Protein AF-A0A9P6EW72-F1 (afdb_monomer_lite)

pLDDT: mean 75.73, std 14.9, range [50.69, 93.5]

Organism: NCBI:txid979708

Structure (mmCIF, N/CA/C/O backbone):
data_AF-A0A9P6EW72-F1
#
_entry.id   AF-A0A9P6EW72-F1
#
loop_
_atom_site.group_PDB
_atom_site.id
_atom_site.type_symbol
_atom_site.label_atom_id
_atom_site.label_alt_id
_atom_site.label_comp_id
_atom_site.label_asym_id
_atom_site.label_entity_id
_atom_site.label_seq_id
_atom_site.pdbx_PDB_ins_code
_atom_site.Cartn_x
_atom_site.Cartn_y
_atom_site.Cartn_z
_atom_site.occupancy
_atom_site.B_iso_or_equiv
_atom_site.auth_seq_id
_atom_site.auth_comp_id
_atom_site.auth_asym_id
_atom_site.auth_atom_id
_atom_site.pdbx_PDB_model_num
ATOM 1 N N . TYR A 1 1 ? -5.020 -11.374 -0.344 1.00 57.22 1 TYR A N 1
ATOM 2 C CA . TYR A 1 1 ? -5.590 -10.734 -1.549 1.00 57.22 1 TYR A CA 1
ATOM 3 C C . TYR A 1 1 ? -4.955 -9.368 -1.834 1.00 57.22 1 TYR A C 1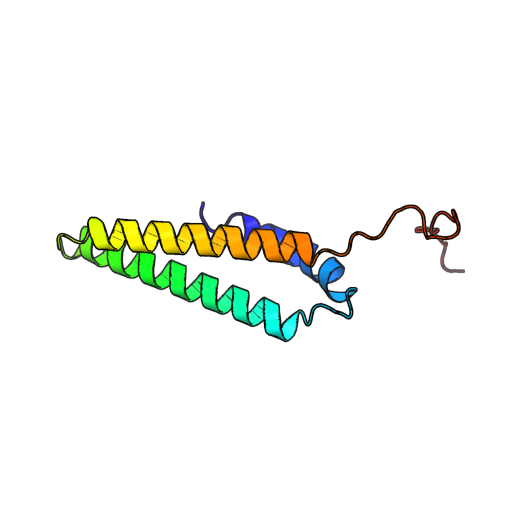
ATOM 5 O O . TYR A 1 1 ? -4.395 -9.200 -2.904 1.00 57.22 1 TYR A O 1
ATOM 13 N N . PHE A 1 2 ? -4.910 -8.429 -0.876 1.00 59.22 2 PHE A N 1
ATOM 14 C CA . PHE A 1 2 ? -4.334 -7.074 -1.055 1.00 59.22 2 PHE A CA 1
ATOM 15 C C . PHE A 1 2 ? -2.813 -6.981 -1.328 1.00 59.22 2 PHE A C 1
ATOM 17 O O . PHE A 1 2 ? -2.299 -5.896 -1.558 1.00 59.22 2 PHE A O 1
ATOM 24 N N . MET A 1 3 ? -2.085 -8.099 -1.298 1.00 66.12 3 MET A N 1
ATOM 25 C CA . MET A 1 3 ? -0.628 -8.177 -1.509 1.00 66.12 3 MET A CA 1
ATOM 26 C C . MET A 1 3 ? -0.248 -8.806 -2.858 1.00 66.12 3 MET A C 1
ATOM 28 O O . MET A 1 3 ? 0.899 -9.195 -3.065 1.00 66.12 3 MET A O 1
ATOM 32 N N . TRP A 1 4 ? -1.211 -8.951 -3.772 1.00 69.50 4 TRP A N 1
ATOM 33 C CA . TRP A 1 4 ? -1.062 -9.771 -4.977 1.00 69.50 4 TRP A CA 1
ATOM 34 C C . TRP A 1 4 ? 0.099 -9.343 -5.890 1.00 69.50 4 TRP A C 1
ATOM 36 O O . TRP A 1 4 ? 0.660 -10.185 -6.582 1.00 69.50 4 TRP A O 1
ATOM 46 N N . TYR A 1 5 ? 0.510 -8.072 -5.857 1.00 68.88 5 TYR A N 1
ATOM 47 C CA . TYR A 1 5 ? 1.590 -7.563 -6.706 1.00 68.88 5 TYR A CA 1
ATOM 48 C C . TYR A 1 5 ? 2.995 -7.627 -6.089 1.00 68.88 5 TYR A C 1
ATOM 50 O O . TYR A 1 5 ? 3.971 -7.409 -6.804 1.00 68.88 5 TYR A O 1
ATOM 58 N N . ILE A 1 6 ? 3.143 -7.983 -4.804 1.00 72.19 6 ILE A N 1
ATOM 59 C CA . ILE A 1 6 ? 4.470 -8.147 -4.169 1.00 72.19 6 ILE A CA 1
ATOM 60 C C . ILE A 1 6 ? 5.271 -9.257 -4.864 1.00 72.19 6 ILE A C 1
ATOM 62 O O . ILE A 1 6 ? 6.491 -9.175 -4.984 1.00 72.19 6 ILE A O 1
ATOM 66 N N . VAL A 1 7 ? 4.581 -10.262 -5.397 1.00 73.38 7 VAL A N 1
ATOM 67 C CA . VAL A 1 7 ? 5.198 -11.373 -6.130 1.00 73.38 7 VAL A CA 1
ATOM 68 C C . VAL A 1 7 ? 5.843 -10.911 -7.447 1.00 73.38 7 VAL A C 1
ATOM 70 O O . VAL A 1 7 ? 6.821 -11.502 -7.891 1.00 73.38 7 VAL A O 1
ATOM 73 N N . PHE A 1 8 ? 5.349 -9.820 -8.047 1.00 67.31 8 PHE A N 1
ATOM 74 C CA . PHE A 1 8 ? 5.907 -9.230 -9.273 1.00 67.31 8 PHE A CA 1
ATOM 75 C C . PHE A 1 8 ? 7.041 -8.236 -9.004 1.00 67.31 8 PHE A C 1
ATOM 77 O O . PHE A 1 8 ? 7.786 -7.875 -9.911 1.00 67.31 8 PHE A O 1
ATOM 84 N N . LEU A 1 9 ? 7.212 -7.811 -7.755 1.00 70.50 9 LEU A N 1
ATOM 85 C CA . LEU A 1 9 ? 8.229 -6.853 -7.338 1.00 70.50 9 LEU A CA 1
ATOM 86 C C . LEU A 1 9 ? 9.669 -7.298 -7.688 1.00 70.50 9 LEU A C 1
ATOM 88 O O . LEU A 1 9 ? 10.374 -6.506 -8.314 1.00 70.50 9 LEU A O 1
ATOM 92 N N . PRO A 1 10 ? 10.114 -8.548 -7.418 1.00 66.69 10 PRO A N 1
ATOM 93 C CA . PRO A 1 10 ? 11.443 -9.012 -7.840 1.00 66.69 10 PRO A CA 1
ATOM 94 C C . PRO A 1 10 ? 11.639 -9.038 -9.364 1.00 66.69 10 PRO A C 1
ATOM 96 O O . PRO A 1 10 ? 12.763 -8.879 -9.832 1.00 66.69 10 PRO A O 1
ATOM 99 N N . LEU A 1 11 ? 10.562 -9.192 -10.140 1.00 64.88 11 LEU A N 1
ATOM 100 C CA . LEU A 1 11 ? 10.602 -9.171 -11.605 1.00 64.88 11 LEU A CA 1
ATOM 101 C C . LEU A 1 11 ? 10.669 -7.738 -12.166 1.00 64.88 11 LEU A C 1
ATOM 103 O O . LEU A 1 11 ? 11.284 -7.492 -13.204 1.00 64.88 11 LEU A O 1
ATOM 107 N N . LEU A 1 12 ? 10.053 -6.779 -11.474 1.00 65.50 12 LEU A N 1
ATOM 108 C CA . LEU A 1 12 ? 9.988 -5.377 -11.888 1.00 65.50 12 LEU A CA 1
ATOM 109 C C . LEU A 1 12 ? 11.254 -4.590 -11.515 1.00 65.50 12 LEU A C 1
ATOM 111 O O . LEU A 1 12 ? 11.679 -3.737 -12.290 1.00 65.50 12 LEU A O 1
ATOM 115 N N . ILE A 1 13 ? 11.907 -4.905 -10.387 1.00 66.00 13 ILE A N 1
ATOM 116 C CA . ILE A 1 13 ? 13.149 -4.241 -9.938 1.00 66.00 13 ILE A CA 1
ATOM 117 C C . ILE A 1 13 ? 14.223 -4.127 -11.043 1.00 66.00 13 ILE A C 1
ATOM 119 O O . ILE A 1 13 ? 14.706 -3.013 -11.253 1.00 66.00 13 ILE A O 1
ATOM 123 N N . PRO A 1 14 ? 14.615 -5.196 -11.767 1.00 61.72 14 PRO A N 1
ATOM 124 C CA . PRO A 1 14 ? 15.648 -5.088 -12.801 1.00 61.72 14 PRO A CA 1
ATOM 125 C C . PRO A 1 14 ? 15.246 -4.189 -13.984 1.00 61.72 14 PRO A C 1
ATOM 127 O O . PRO A 1 14 ? 16.109 -3.514 -14.540 1.00 61.72 14 PRO A O 1
ATOM 130 N N . ASN A 1 15 ? 13.953 -4.115 -14.325 1.00 60.59 15 ASN A N 1
ATOM 131 C CA . ASN A 1 15 ? 13.434 -3.240 -15.388 1.00 60.59 15 ASN A CA 1
ATOM 132 C C . ASN A 1 15 ? 13.331 -1.768 -14.960 1.00 60.59 15 ASN A C 1
ATOM 134 O O . ASN A 1 15 ? 13.482 -0.869 -15.782 1.00 60.59 15 ASN A O 1
ATOM 138 N N . LEU A 1 16 ? 13.087 -1.506 -13.674 1.00 60.94 16 LEU A N 1
ATOM 139 C CA . LEU A 1 16 ? 13.095 -0.148 -13.129 1.00 60.94 16 LEU A CA 1
ATOM 140 C C . LEU A 1 16 ? 14.532 0.361 -12.910 1.00 60.94 16 LEU A C 1
ATOM 142 O O . LEU A 1 16 ? 14.772 1.563 -12.979 1.00 60.94 16 LEU A O 1
ATOM 146 N N . ALA A 1 17 ? 15.497 -0.528 -12.637 1.00 56.47 17 ALA A N 1
ATOM 147 C CA . ALA A 1 17 ? 16.885 -0.161 -12.329 1.00 56.47 17 ALA A CA 1
ATOM 148 C C . ALA A 1 17 ? 17.666 0.349 -13.551 1.00 56.47 17 ALA A C 1
ATOM 150 O O . ALA A 1 17 ? 18.678 1.030 -13.391 1.00 56.47 17 ALA A O 1
ATOM 151 N N . SER A 1 18 ? 17.198 0.031 -14.760 1.00 54.22 18 SER A N 1
ATOM 152 C CA . SER A 1 18 ? 17.771 0.512 -16.019 1.00 54.22 18 SER A CA 1
ATOM 153 C C . SER A 1 18 ? 17.337 1.937 -16.378 1.00 54.22 18 SER A C 1
ATOM 155 O O . SER A 1 18 ? 17.947 2.536 -17.262 1.00 54.22 18 SER A O 1
ATOM 157 N N . ASN A 1 19 ? 16.330 2.503 -15.695 1.00 56.91 19 ASN A N 1
ATOM 158 C CA . ASN A 1 19 ? 15.817 3.846 -15.954 1.00 56.91 19 ASN A CA 1
ATOM 159 C C . ASN A 1 19 ? 16.585 4.912 -15.142 1.00 56.91 19 ASN A C 1
ATOM 161 O O . ASN A 1 19 ? 16.388 5.015 -13.929 1.00 56.91 19 ASN A O 1
ATOM 165 N N . PRO A 1 20 ? 17.411 5.779 -15.760 1.00 54.72 20 PRO A N 1
ATOM 166 C CA . PRO A 1 20 ? 18.201 6.776 -15.031 1.00 54.72 20 PRO A CA 1
ATOM 167 C C . PRO A 1 20 ? 17.355 7.917 -14.442 1.00 54.72 20 PRO A C 1
ATOM 169 O O . PRO A 1 20 ? 17.835 8.654 -13.583 1.00 54.72 20 PRO A O 1
ATOM 172 N N . ARG A 1 21 ? 16.109 8.096 -14.912 1.00 52.47 21 ARG A N 1
ATOM 173 C CA . ARG A 1 21 ? 15.189 9.145 -14.433 1.00 52.47 21 ARG A CA 1
ATOM 174 C C . ARG A 1 21 ? 14.440 8.761 -13.157 1.00 52.47 21 ARG A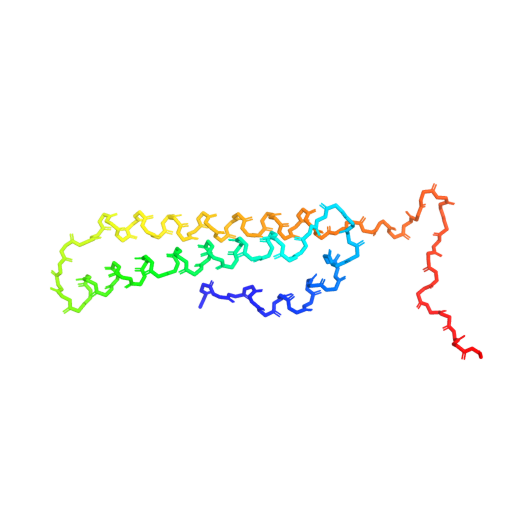 C 1
ATOM 176 O O . ARG A 1 21 ? 13.972 9.647 -12.449 1.00 52.47 21 ARG A O 1
ATOM 183 N N . MET A 1 22 ? 14.342 7.468 -12.857 1.00 56.34 22 MET A N 1
ATOM 184 C CA . MET A 1 22 ? 13.554 6.928 -11.753 1.00 56.34 22 MET A CA 1
ATOM 185 C C . MET A 1 22 ? 14.514 6.429 -10.668 1.00 56.34 22 MET A C 1
ATOM 187 O O . MET A 1 22 ? 15.089 5.346 -10.774 1.00 56.34 22 MET A O 1
ATOM 191 N N . SER A 1 23 ? 14.738 7.212 -9.607 1.00 61.19 23 SER A N 1
ATOM 192 C CA . SER A 1 23 ? 15.560 6.739 -8.485 1.00 61.19 23 SER A CA 1
ATOM 193 C C . SER A 1 23 ? 14.773 5.702 -7.687 1.00 61.19 23 SER A C 1
ATOM 195 O O . SER A 1 23 ? 14.051 6.026 -6.740 1.00 61.19 23 SER A O 1
ATOM 197 N N . LEU A 1 24 ? 14.947 4.438 -8.071 1.00 62.59 24 LEU A N 1
ATOM 198 C CA . LEU A 1 24 ? 14.320 3.251 -7.482 1.00 62.59 24 LEU A CA 1
ATOM 199 C C . LEU A 1 24 ? 14.450 3.223 -5.951 1.00 62.59 24 LEU A C 1
ATOM 201 O O . LEU A 1 24 ? 13.527 2.820 -5.248 1.00 62.59 24 LEU A O 1
ATOM 205 N N . LYS A 1 25 ? 15.564 3.744 -5.417 1.00 63.91 25 LYS A N 1
ATOM 206 C CA . LYS A 1 25 ? 15.787 3.887 -3.970 1.00 63.91 25 LYS A CA 1
ATOM 207 C C . LYS A 1 25 ? 14.850 4.893 -3.297 1.00 63.91 25 LYS A C 1
ATOM 209 O O . LYS A 1 25 ? 14.420 4.643 -2.175 1.00 63.91 25 LYS A O 1
ATOM 214 N N . SER A 1 26 ? 14.578 6.039 -3.922 1.00 70.69 26 SER A N 1
ATOM 215 C CA . SER A 1 26 ? 13.775 7.106 -3.309 1.00 70.69 26 SER A CA 1
ATOM 216 C C . SER A 1 26 ? 12.279 6.868 -3.509 1.00 70.69 26 SER A C 1
ATOM 218 O O . SER A 1 26 ? 11.524 6.837 -2.537 1.00 70.69 26 SER A O 1
ATOM 220 N N . GLN A 1 27 ? 11.853 6.619 -4.750 1.00 75.50 27 GLN A N 1
ATOM 221 C CA . GLN A 1 27 ? 10.441 6.379 -5.058 1.00 75.50 27 GLN A CA 1
ATOM 222 C C . GLN A 1 27 ? 9.959 5.032 -4.523 1.00 75.50 27 GLN A C 1
ATOM 224 O O . GLN A 1 27 ? 8.912 4.990 -3.884 1.00 75.50 27 GLN A O 1
ATOM 229 N N . GLY A 1 28 ? 10.757 3.965 -4.658 1.00 79.56 28 GLY A N 1
ATOM 230 C CA . GLY A 1 28 ? 10.414 2.654 -4.098 1.00 79.56 28 GLY A CA 1
ATOM 231 C C . GLY A 1 28 ? 10.230 2.691 -2.579 1.00 79.56 28 GLY A C 1
ATOM 232 O O . GLY A 1 28 ? 9.312 2.072 -2.044 1.00 79.56 28 GLY A O 1
ATOM 233 N N . ARG A 1 29 ? 11.038 3.491 -1.871 1.00 81.88 29 ARG A N 1
ATOM 234 C CA . ARG A 1 29 ? 10.865 3.715 -0.430 1.00 81.88 29 ARG A CA 1
ATOM 235 C C . ARG A 1 29 ? 9.560 4.447 -0.120 1.00 81.88 29 ARG A C 1
ATOM 237 O O . ARG A 1 29 ? 8.851 4.035 0.792 1.00 81.88 29 ARG A O 1
ATOM 244 N N . ASN A 1 30 ? 9.231 5.503 -0.861 1.00 84.88 30 ASN A N 1
ATOM 245 C CA . ASN A 1 30 ? 7.991 6.253 -0.645 1.00 84.88 30 ASN A CA 1
ATOM 246 C C . ASN A 1 30 ? 6.751 5.384 -0.903 1.00 84.88 30 ASN A C 1
ATOM 248 O O . ASN A 1 30 ? 5.804 5.424 -0.121 1.00 84.88 30 ASN A O 1
ATOM 252 N N . MET A 1 31 ? 6.788 4.552 -1.946 1.00 85.62 31 MET A N 1
ATOM 253 C CA . MET A 1 31 ? 5.751 3.560 -2.244 1.00 85.62 31 MET A CA 1
ATOM 254 C C . MET A 1 31 ? 5.578 2.563 -1.103 1.00 85.62 31 MET A C 1
ATOM 256 O O . MET A 1 31 ? 4.457 2.324 -0.664 1.00 85.62 31 MET A O 1
ATOM 260 N N . LEU A 1 32 ? 6.684 2.010 -0.592 1.00 85.75 32 LEU A N 1
ATOM 261 C CA . LEU A 1 32 ? 6.659 1.066 0.522 1.00 85.75 32 LEU A CA 1
ATOM 262 C C . LEU A 1 32 ? 6.064 1.710 1.778 1.00 85.75 32 LEU A C 1
ATOM 264 O O . LEU A 1 32 ? 5.207 1.114 2.421 1.00 85.75 32 LEU A O 1
ATOM 268 N N . ILE A 1 33 ? 6.477 2.937 2.106 1.00 89.44 33 ILE A N 1
ATOM 269 C CA . ILE A 1 33 ? 5.949 3.675 3.259 1.00 89.44 33 ILE A CA 1
ATOM 270 C C . ILE A 1 33 ? 4.448 3.926 3.088 1.00 89.44 33 ILE A C 1
ATOM 272 O O . ILE A 1 33 ? 3.678 3.593 3.985 1.00 89.44 33 ILE A O 1
ATOM 276 N N . GLY A 1 34 ? 4.014 4.456 1.940 1.00 89.00 34 GLY A N 1
ATOM 277 C CA . GLY A 1 34 ? 2.595 4.706 1.670 1.00 89.00 34 GLY A CA 1
ATOM 278 C C . GLY A 1 34 ? 1.754 3.428 1.730 1.00 89.00 34 GLY A C 1
ATOM 279 O O . GLY A 1 34 ? 0.657 3.414 2.295 1.00 89.00 34 GLY A O 1
ATOM 280 N N . TRP A 1 35 ? 2.300 2.322 1.228 1.00 90.50 35 TRP A N 1
ATOM 281 C CA . TRP A 1 35 ? 1.665 1.014 1.309 1.00 90.50 35 TRP A CA 1
ATOM 282 C C . TRP A 1 35 ? 1.515 0.521 2.753 1.00 90.50 35 TRP A C 1
ATOM 284 O O . TRP A 1 35 ? 0.411 0.175 3.165 1.00 90.50 35 TRP A O 1
ATOM 294 N N . VAL A 1 36 ? 2.593 0.540 3.544 1.00 90.88 36 VAL A N 1
ATOM 295 C CA . VAL A 1 36 ? 2.574 0.094 4.948 1.00 90.88 36 VAL A CA 1
ATOM 296 C C . VAL A 1 36 ? 1.636 0.959 5.788 1.00 90.88 36 VAL A C 1
ATOM 298 O O . VAL A 1 36 ? 0.863 0.427 6.580 1.00 90.88 36 VAL A O 1
ATOM 301 N N . VAL A 1 37 ? 1.663 2.282 5.605 1.00 92.81 37 VAL A N 1
ATOM 302 C CA . VAL A 1 37 ? 0.809 3.213 6.358 1.00 92.81 37 VAL A CA 1
ATOM 303 C C . VAL A 1 37 ? -0.665 2.984 6.037 1.00 92.81 37 VAL A C 1
ATOM 305 O O . VAL A 1 37 ? -1.474 2.867 6.954 1.00 92.81 37 VAL A O 1
ATOM 308 N N . SER A 1 38 ? -1.029 2.880 4.757 1.00 91.56 38 SER A N 1
ATOM 309 C CA . SER A 1 38 ? -2.428 2.665 4.366 1.00 91.56 38 SER A CA 1
ATOM 310 C C . SER A 1 38 ? -2.967 1.304 4.826 1.00 91.56 38 SER A C 1
ATOM 312 O O . SER A 1 38 ? -4.081 1.238 5.345 1.00 91.56 38 SER A O 1
ATOM 314 N N . GLN A 1 39 ? -2.159 0.240 4.732 1.00 90.69 39 GLN A N 1
ATOM 315 C CA . GLN A 1 39 ? -2.470 -1.079 5.297 1.00 90.69 39 GLN A CA 1
ATOM 316 C C . GLN A 1 39 ? -2.652 -1.007 6.818 1.00 90.69 39 GLN A C 1
ATOM 318 O O . GLN A 1 39 ? -3.655 -1.481 7.343 1.00 90.69 39 GLN A O 1
ATOM 323 N N . GLY A 1 40 ? -1.712 -0.379 7.528 1.00 92.62 40 GLY A N 1
ATOM 324 C CA . GLY A 1 40 ? -1.755 -0.244 8.984 1.00 92.62 40 GLY A CA 1
ATOM 325 C C . GLY A 1 40 ? -2.983 0.527 9.470 1.00 92.62 40 GLY A C 1
ATOM 326 O O . GLY A 1 40 ? -3.630 0.110 10.429 1.00 92.62 40 GLY A O 1
ATOM 327 N N . LEU A 1 41 ? -3.355 1.606 8.775 1.00 92.62 41 LEU A N 1
ATOM 328 C CA . LEU A 1 41 ? -4.577 2.360 9.060 1.00 92.62 41 LEU A CA 1
ATOM 329 C C . LEU A 1 41 ? -5.826 1.501 8.865 1.00 92.62 41 LEU A C 1
ATOM 331 O O . LEU A 1 41 ? -6.701 1.496 9.728 1.00 92.62 41 LEU A O 1
ATOM 335 N N . TRP A 1 42 ? -5.900 0.753 7.765 1.00 92.44 42 TRP A N 1
ATOM 336 C CA . TRP A 1 42 ? -7.026 -0.136 7.495 1.00 92.44 42 TRP A CA 1
ATOM 337 C C . TRP A 1 42 ? -7.157 -1.239 8.550 1.00 92.44 42 TRP A C 1
ATOM 339 O O . TRP A 1 42 ? -8.229 -1.396 9.133 1.00 92.44 42 TRP A O 1
ATOM 349 N N . LEU A 1 43 ? -6.056 -1.927 8.875 1.00 92.31 43 LEU A N 1
ATOM 350 C CA . LEU A 1 43 ? -6.023 -2.952 9.923 1.00 92.31 43 LEU A CA 1
ATOM 351 C C . LEU A 1 43 ? -6.396 -2.390 11.295 1.00 92.31 43 LEU A C 1
ATOM 353 O O . LEU A 1 43 ? -7.119 -3.043 12.040 1.00 92.31 43 LEU A O 1
ATOM 357 N N . SER A 1 44 ? -5.949 -1.178 11.627 1.00 92.44 44 SER A N 1
ATOM 358 C CA . SER A 1 44 ? -6.322 -0.528 12.885 1.00 92.44 44 SER A CA 1
ATOM 359 C C . SER A 1 44 ? -7.834 -0.300 12.980 1.00 92.44 44 SER A C 1
ATOM 361 O O . SER A 1 44 ? -8.433 -0.587 14.016 1.00 92.44 44 SER A O 1
ATOM 363 N N . GLN A 1 45 ? -8.475 0.165 11.902 1.00 92.00 45 GLN A N 1
ATOM 364 C CA . GLN A 1 45 ? -9.927 0.371 11.894 1.00 92.00 45 GLN A CA 1
ATOM 365 C C . GLN A 1 45 ? -10.704 -0.947 11.917 1.00 92.00 45 GLN A C 1
ATOM 367 O O . GLN A 1 45 ? -11.718 -1.026 12.612 1.00 92.00 45 GLN A O 1
ATOM 372 N N . ALA A 1 46 ? -10.222 -1.969 11.205 1.00 91.31 46 ALA A N 1
ATOM 373 C CA . ALA A 1 46 ? -10.814 -3.304 11.215 1.00 91.31 46 ALA A CA 1
ATOM 374 C C . ALA A 1 46 ? -10.714 -3.937 12.609 1.00 91.31 46 ALA A C 1
ATOM 376 O O . ALA A 1 46 ? -11.706 -4.445 13.119 1.00 91.31 46 ALA A O 1
ATOM 377 N N . TYR A 1 47 ? -9.565 -3.799 13.280 1.00 92.88 47 TYR A N 1
ATOM 378 C CA . TYR A 1 47 ? -9.376 -4.275 14.648 1.00 92.88 47 TYR A CA 1
ATOM 379 C C . TYR A 1 47 ? -10.367 -3.627 15.625 1.00 92.88 47 TYR A C 1
ATOM 381 O O . TYR A 1 47 ? -11.010 -4.306 16.425 1.00 92.88 47 TYR A O 1
ATOM 389 N N . ASN A 1 48 ? -10.530 -2.307 15.530 1.00 91.50 48 ASN A N 1
ATOM 390 C CA . ASN A 1 48 ? -11.477 -1.561 16.355 1.00 91.50 48 ASN A CA 1
ATOM 391 C C . ASN A 1 48 ? -12.934 -1.996 16.134 1.00 91.50 48 ASN A C 1
ATOM 393 O O . ASN A 1 48 ? -13.718 -2.015 17.084 1.00 91.50 48 ASN A O 1
ATOM 397 N N . LEU A 1 49 ? -13.290 -2.341 14.895 1.00 91.94 49 LEU A N 1
ATOM 398 C CA . LEU A 1 49 ? -14.629 -2.807 14.553 1.00 91.94 49 LEU A CA 1
ATOM 399 C C . LEU A 1 49 ? -14.871 -4.235 15.055 1.00 91.94 49 LEU A C 1
ATOM 401 O O . LEU A 1 49 ? -15.863 -4.492 15.730 1.00 91.94 49 LEU A O 1
ATOM 405 N N . GLU A 1 50 ? -13.960 -5.153 14.726 1.00 90.56 50 GLU A N 1
ATOM 406 C CA . GLU A 1 50 ? -14.133 -6.593 14.932 1.00 90.56 50 GLU A CA 1
ATOM 407 C C . GLU A 1 50 ? -13.875 -7.026 16.379 1.00 90.56 50 GLU A C 1
ATOM 409 O O . GLU A 1 50 ? -14.608 -7.863 16.900 1.00 90.56 50 GLU A O 1
ATOM 414 N N . PHE A 1 51 ? -12.867 -6.455 17.049 1.00 91.88 51 PHE A N 1
ATOM 415 C CA . PHE A 1 51 ? -12.457 -6.889 18.393 1.00 91.88 51 PHE A CA 1
ATOM 416 C C . PHE A 1 51 ? -12.954 -5.970 19.511 1.00 91.88 51 PHE A C 1
ATOM 418 O O . PHE A 1 51 ? -13.282 -6.455 20.591 1.00 91.88 51 PHE A O 1
ATOM 425 N N . LEU A 1 52 ? -13.014 -4.653 19.280 1.00 91.19 52 LEU A N 1
ATOM 426 C CA . LEU A 1 52 ? -13.483 -3.685 20.286 1.00 91.19 52 LEU A CA 1
ATOM 427 C C . LEU A 1 52 ? -14.973 -3.342 20.144 1.00 91.19 52 LEU A C 1
ATOM 429 O O . LEU A 1 52 ? -15.524 -2.666 21.011 1.00 91.19 52 LEU A O 1
ATOM 433 N N . GLY A 1 53 ? -15.629 -3.783 19.064 1.00 89.31 53 GLY A N 1
ATOM 434 C CA . GLY A 1 53 ? -17.048 -3.519 18.813 1.00 89.31 53 GLY A CA 1
ATOM 435 C C . GLY A 1 53 ? -17.380 -2.034 18.628 1.00 89.31 53 GLY A C 1
ATOM 436 O O . GLY A 1 53 ? -18.537 -1.637 18.769 1.00 89.31 53 GLY A O 1
ATOM 437 N N . MET A 1 54 ? -16.380 -1.192 18.345 1.00 88.81 54 MET A N 1
ATOM 438 C CA . MET A 1 54 ? -16.592 0.237 18.129 1.00 88.81 54 MET A CA 1
ATOM 439 C C . MET A 1 54 ? -17.186 0.467 16.744 1.00 88.81 54 MET A C 1
ATOM 441 O O . MET A 1 54 ? -16.768 -0.145 15.766 1.00 88.81 54 MET A O 1
ATOM 445 N N . ASN A 1 55 ? -18.128 1.403 16.634 1.00 88.62 55 ASN A N 1
ATOM 446 C CA . ASN A 1 55 ? -18.726 1.753 15.352 1.00 88.62 55 ASN A CA 1
ATOM 447 C C . ASN A 1 55 ? -17.749 2.583 14.492 1.00 88.62 55 ASN A C 1
ATOM 449 O O . ASN A 1 55 ? -17.826 3.809 14.441 1.00 88.62 55 ASN A O 1
ATOM 453 N N . THR A 1 56 ? -16.815 1.908 13.822 1.00 90.00 56 THR A N 1
ATOM 454 C CA . THR A 1 56 ? -15.820 2.515 12.927 1.00 90.00 56 THR A CA 1
ATOM 455 C C . THR A 1 56 ? -16.161 2.334 11.448 1.00 90.00 56 THR A C 1
ATOM 457 O O . THR A 1 56 ? -15.287 2.558 10.619 1.00 90.00 56 THR A O 1
ATOM 460 N N . TYR A 1 57 ?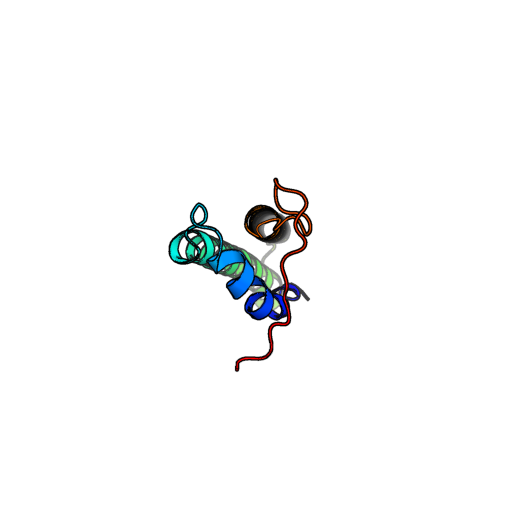 -17.404 1.994 11.070 1.00 89.25 57 TYR A N 1
ATOM 461 C CA . TYR A 1 57 ? -17.768 1.712 9.667 1.00 89.25 57 TYR A CA 1
ATOM 462 C C . TYR A 1 57 ? -17.345 2.824 8.693 1.00 89.25 57 TYR A C 1
ATOM 464 O O . TYR A 1 57 ? -16.745 2.541 7.657 1.00 89.25 57 TYR A O 1
ATOM 472 N N . TRP A 1 58 ? -17.588 4.093 9.042 1.00 92.06 58 TRP A N 1
ATOM 473 C CA . TRP A 1 58 ? -17.163 5.233 8.220 1.00 92.06 58 TRP A CA 1
ATOM 474 C C . TRP A 1 58 ? -15.640 5.370 8.131 1.00 92.06 58 TRP A C 1
ATOM 476 O O . TRP A 1 58 ? -15.100 5.581 7.046 1.00 92.06 58 TRP A O 1
ATOM 486 N N . ASN A 1 59 ? -14.931 5.193 9.247 1.00 89.56 59 ASN A N 1
ATOM 487 C CA . ASN A 1 59 ? -13.468 5.250 9.269 1.00 89.56 59 ASN A CA 1
ATOM 488 C C . ASN A 1 59 ? -12.851 4.087 8.489 1.00 89.56 59 ASN A C 1
ATOM 490 O O . ASN A 1 59 ? -11.878 4.278 7.766 1.00 89.56 59 ASN A O 1
ATOM 494 N N . LEU A 1 60 ? -13.432 2.892 8.602 1.00 91.94 60 LEU A N 1
ATOM 495 C CA . LEU A 1 60 ? -13.031 1.705 7.863 1.00 91.94 60 LEU A CA 1
ATOM 496 C C . LEU A 1 60 ? -13.267 1.892 6.363 1.00 91.94 60 LEU A C 1
ATOM 498 O O . LEU A 1 60 ? -12.415 1.508 5.566 1.00 91.94 60 LEU A O 1
ATOM 502 N N . PHE A 1 61 ? -14.371 2.531 5.968 1.00 92.88 61 PHE A N 1
ATOM 503 C CA . PHE A 1 61 ? -14.625 2.890 4.575 1.00 92.88 61 PHE A CA 1
ATOM 504 C C . PHE A 1 61 ? -13.556 3.848 4.036 1.00 92.88 61 PHE A C 1
ATOM 506 O O . PHE A 1 61 ? -12.946 3.564 3.006 1.00 92.88 61 PHE A O 1
ATOM 513 N N . ILE A 1 62 ? -13.259 4.934 4.759 1.00 92.88 62 ILE A N 1
ATOM 514 C CA . ILE A 1 62 ? -12.212 5.894 4.369 1.00 92.88 62 ILE A CA 1
ATOM 515 C C . ILE A 1 62 ? -10.844 5.206 4.308 1.00 92.88 62 ILE A C 1
ATOM 517 O O . ILE A 1 62 ? -10.116 5.371 3.332 1.00 92.88 62 ILE A O 1
ATOM 521 N N . ALA A 1 63 ? -10.502 4.386 5.303 1.00 92.62 63 ALA A N 1
ATOM 522 C CA . ALA A 1 63 ? -9.252 3.633 5.318 1.00 92.62 63 ALA A CA 1
ATOM 523 C C . ALA A 1 63 ? -9.169 2.638 4.149 1.00 92.62 63 ALA A C 1
ATOM 525 O O . ALA A 1 63 ? -8.110 2.486 3.544 1.00 92.62 63 ALA A O 1
ATOM 526 N N . SER A 1 64 ? -10.288 2.010 3.775 1.00 91.19 64 SER A N 1
ATOM 527 C CA . SER A 1 64 ? -10.369 1.116 2.613 1.00 91.19 64 SER A CA 1
ATOM 528 C C . SER A 1 64 ? -10.169 1.882 1.306 1.00 91.19 64 SER A C 1
ATOM 530 O O . SER A 1 64 ? -9.426 1.426 0.438 1.00 91.19 64 SER A O 1
ATOM 532 N N . ALA A 1 65 ? -10.771 3.067 1.175 1.00 93.50 65 ALA A N 1
ATOM 533 C CA . ALA A 1 65 ? -10.588 3.944 0.022 1.00 93.50 65 ALA A CA 1
ATOM 534 C C . ALA A 1 65 ? -9.137 4.443 -0.090 1.00 93.50 65 ALA A C 1
ATOM 536 O O . ALA A 1 65 ? -8.565 4.421 -1.177 1.00 93.50 65 ALA A O 1
ATOM 537 N N . LEU A 1 66 ? -8.511 4.821 1.031 1.00 92.38 66 LEU A N 1
ATOM 538 C CA . LEU A 1 66 ? -7.099 5.212 1.091 1.00 92.38 66 LEU A CA 1
ATOM 539 C C . LEU A 1 66 ? -6.163 4.058 0.726 1.00 92.38 66 LEU A C 1
ATOM 541 O O . LEU A 1 66 ? -5.213 4.254 -0.035 1.00 92.38 66 LEU A O 1
ATOM 545 N N . MET A 1 67 ? -6.435 2.855 1.233 1.00 90.31 67 MET A N 1
ATOM 546 C CA . MET A 1 67 ? -5.702 1.651 0.856 1.00 90.31 67 MET A CA 1
ATOM 547 C C . MET A 1 67 ? -5.841 1.407 -0.647 1.00 90.31 67 MET A C 1
ATOM 549 O O . MET A 1 67 ? -4.830 1.277 -1.332 1.00 90.31 67 MET A O 1
ATOM 553 N N . TYR A 1 68 ? -7.056 1.428 -1.191 1.00 90.44 68 TYR A N 1
ATOM 554 C CA . TYR A 1 68 ? -7.290 1.249 -2.623 1.00 90.44 68 TYR A CA 1
ATOM 555 C C . TYR A 1 68 ? -6.554 2.295 -3.475 1.00 90.44 68 TYR A C 1
ATOM 557 O O . TYR A 1 68 ? -5.815 1.927 -4.386 1.00 90.44 68 TYR A O 1
ATOM 565 N N . ALA A 1 69 ? -6.668 3.581 -3.138 1.00 91.75 69 ALA A N 1
ATOM 566 C CA . ALA A 1 69 ? -5.977 4.662 -3.838 1.00 91.75 69 ALA A CA 1
ATOM 567 C C . ALA A 1 69 ? -4.450 4.495 -3.796 1.00 91.75 69 ALA A C 1
ATOM 569 O O . ALA A 1 69 ? -3.781 4.665 -4.813 1.00 91.75 69 ALA A O 1
ATOM 570 N N . SER A 1 70 ? -3.902 4.087 -2.647 1.00 90.06 70 SER A N 1
ATOM 571 C 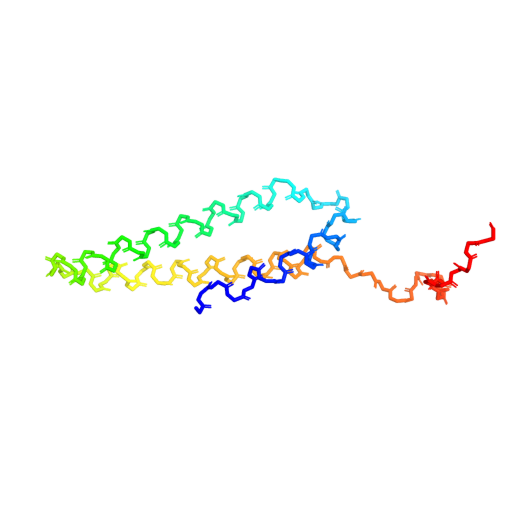CA . SER A 1 70 ? -2.468 3.811 -2.497 1.00 90.06 70 SER A CA 1
ATOM 572 C C . SER A 1 70 ? -2.018 2.654 -3.394 1.00 90.06 70 SER A C 1
ATOM 574 O O . SER A 1 70 ? -0.963 2.734 -4.018 1.00 90.06 70 SER A O 1
ATOM 576 N N . ASN A 1 71 ? -2.831 1.600 -3.513 1.00 89.12 71 ASN A N 1
ATOM 577 C CA . ASN A 1 71 ? -2.558 0.472 -4.408 1.00 89.12 71 ASN A CA 1
ATOM 578 C C . ASN A 1 71 ? -2.585 0.905 -5.886 1.00 89.12 71 ASN A C 1
ATOM 580 O O . ASN A 1 71 ? -1.685 0.542 -6.641 1.00 89.12 71 ASN A O 1
ATOM 584 N N . VAL A 1 72 ? -3.575 1.711 -6.293 1.00 89.56 72 VAL A N 1
ATOM 585 C CA . VAL A 1 72 ? -3.661 2.264 -7.658 1.00 89.56 72 VAL A CA 1
ATOM 586 C C . VAL A 1 72 ? -2.454 3.147 -7.964 1.00 89.56 72 VAL A C 1
ATOM 588 O O . VAL A 1 72 ? -1.844 2.992 -9.018 1.00 89.56 72 VAL A O 1
ATOM 591 N N . TRP A 1 73 ? -2.067 4.030 -7.041 1.00 89.12 73 TRP A N 1
ATOM 592 C CA . TRP A 1 73 ? -0.905 4.902 -7.211 1.00 89.12 73 TRP A CA 1
ATOM 593 C C . TRP A 1 73 ? 0.392 4.109 -7.406 1.00 89.12 73 TRP A C 1
ATOM 595 O O . TRP A 1 73 ? 1.129 4.371 -8.354 1.00 89.12 73 TRP A O 1
ATOM 605 N N . ILE A 1 74 ? 0.639 3.094 -6.570 1.00 86.25 74 ILE A N 1
ATOM 606 C CA . ILE A 1 74 ? 1.807 2.212 -6.712 1.00 86.25 74 ILE A CA 1
ATOM 607 C C . ILE A 1 74 ? 1.804 1.533 -8.082 1.00 86.25 74 ILE A C 1
ATOM 609 O O . ILE A 1 74 ? 2.845 1.454 -8.727 1.00 86.25 74 ILE A O 1
ATOM 613 N N . LEU A 1 75 ? 0.645 1.064 -8.543 1.00 84.06 75 LEU A N 1
ATOM 614 C CA . LEU A 1 75 ? 0.514 0.380 -9.825 1.00 84.06 75 LEU A CA 1
ATOM 615 C C . LEU A 1 75 ? 0.786 1.322 -11.007 1.00 84.06 75 LEU A C 1
ATOM 617 O O . LEU A 1 75 ? 1.528 0.951 -11.914 1.00 84.06 75 LEU A O 1
ATOM 621 N N . VAL A 1 76 ? 0.254 2.549 -10.974 1.00 85.25 76 VAL A N 1
ATOM 622 C CA . VAL A 1 76 ? 0.541 3.586 -11.981 1.00 85.25 76 VAL A CA 1
ATOM 623 C C . VAL A 1 76 ? 2.035 3.867 -12.042 1.00 85.25 76 VAL A C 1
ATOM 625 O O . VAL A 1 76 ? 2.622 3.817 -13.116 1.00 85.25 76 VAL A O 1
ATOM 628 N N . GLU A 1 77 ? 2.657 4.094 -10.892 1.00 82.25 77 GLU A N 1
ATOM 629 C CA . GLU A 1 77 ? 4.068 4.451 -10.802 1.00 82.25 77 GLU A CA 1
ATOM 630 C C . GLU A 1 77 ? 4.988 3.285 -11.228 1.00 82.25 77 GLU A C 1
ATOM 632 O O . GLU A 1 77 ? 6.025 3.502 -11.856 1.00 82.25 77 GLU A O 1
ATOM 637 N N . LEU A 1 78 ? 4.590 2.032 -10.970 1.00 78.75 78 LEU A N 1
ATOM 638 C CA . LEU A 1 78 ? 5.270 0.847 -11.505 1.00 78.75 78 LEU A CA 1
ATOM 639 C C . LEU A 1 78 ? 5.165 0.764 -13.035 1.00 78.75 78 LEU A C 1
ATOM 641 O O . LEU A 1 78 ? 6.165 0.463 -13.683 1.00 78.75 78 LEU A O 1
ATOM 645 N N . ILE A 1 79 ? 3.994 1.045 -13.618 1.00 78.44 79 ILE A N 1
ATOM 646 C CA . ILE A 1 79 ? 3.791 1.036 -15.078 1.00 78.44 79 ILE A CA 1
ATOM 647 C C . ILE A 1 79 ? 4.564 2.173 -15.751 1.00 78.44 79 ILE A C 1
ATOM 649 O O . ILE A 1 79 ? 5.168 1.962 -16.798 1.00 78.44 79 ILE A O 1
ATOM 653 N N . THR A 1 80 ? 4.561 3.376 -15.179 1.00 76.75 80 THR A N 1
ATOM 654 C CA . THR A 1 80 ? 5.287 4.523 -15.745 1.00 76.75 80 THR A CA 1
ATOM 655 C C . THR A 1 80 ? 6.796 4.397 -15.570 1.00 76.75 80 THR A C 1
ATOM 657 O O . THR A 1 80 ? 7.551 4.878 -16.412 1.00 76.75 80 THR A O 1
ATOM 660 N N . GLY A 1 81 ? 7.241 3.774 -14.474 1.00 72.25 81 GLY A N 1
ATOM 661 C CA . GLY A 1 81 ? 8.653 3.549 -14.173 1.00 72.25 81 GLY A CA 1
ATOM 662 C C . GLY A 1 81 ? 9.268 2.382 -14.941 1.00 72.25 81 GLY A C 1
ATOM 663 O O . GLY A 1 81 ? 10.472 2.403 -15.207 1.00 72.25 81 GLY A O 1
ATOM 664 N N . ALA A 1 82 ? 8.464 1.385 -15.321 1.00 68.31 82 ALA A N 1
ATOM 665 C CA . ALA A 1 82 ? 8.880 0.331 -16.232 1.00 68.31 82 ALA A CA 1
ATOM 666 C C . ALA A 1 82 ? 9.217 0.963 -17.587 1.00 68.31 82 ALA A C 1
ATOM 668 O O . ALA A 1 82 ? 8.341 1.370 -18.347 1.00 68.31 82 ALA A O 1
ATOM 669 N N . THR A 1 83 ? 10.513 1.102 -17.862 1.00 62.28 83 THR A N 1
ATOM 670 C CA . THR A 1 83 ? 11.003 1.663 -19.117 1.00 62.28 83 THR A CA 1
ATOM 671 C C . THR A 1 83 ? 10.413 0.857 -20.268 1.00 62.28 83 THR A C 1
ATOM 673 O O . THR A 1 83 ? 10.669 -0.341 -20.380 1.00 62.28 83 THR A O 1
ATOM 676 N N . TYR A 1 84 ? 9.631 1.507 -21.129 1.00 54.19 84 TYR A N 1
ATOM 677 C CA . TYR A 1 84 ? 9.312 0.963 -22.441 1.00 54.19 84 TYR A CA 1
ATOM 678 C C . TYR A 1 84 ? 10.633 0.900 -23.198 1.00 54.19 84 TYR A C 1
ATOM 680 O O . TYR A 1 84 ? 11.098 1.912 -23.712 1.00 54.19 84 TYR A O 1
ATOM 688 N N . GLU A 1 85 ? 11.296 -0.251 -23.186 1.00 52.91 85 GLU A N 1
ATOM 689 C CA . GLU A 1 85 ? 12.430 -0.488 -24.065 1.00 52.91 85 GLU A CA 1
ATOM 690 C C . GLU A 1 85 ? 11.822 -0.875 -25.419 1.00 52.91 85 GLU A C 1
ATOM 692 O O . GLU A 1 85 ? 11.262 -1.971 -25.543 1.00 52.91 85 GLU A O 1
ATOM 697 N N . PRO A 1 86 ? 11.791 0.031 -26.419 1.00 54.84 86 PRO A N 1
ATOM 698 C CA . PRO A 1 86 ? 11.207 -0.314 -27.699 1.00 54.84 86 PRO A CA 1
ATOM 699 C C . PRO A 1 86 ? 12.043 -1.446 -28.306 1.00 54.84 86 PRO A C 1
ATOM 701 O O . PRO A 1 86 ? 13.263 -1.344 -28.425 1.00 54.84 86 PRO A O 1
ATOM 704 N N . ILE A 1 87 ? 11.377 -2.543 -28.685 1.00 57.03 87 ILE A N 1
ATOM 705 C CA . ILE A 1 87 ? 12.010 -3.714 -29.328 1.00 57.03 87 ILE A CA 1
ATOM 706 C C . ILE A 1 87 ? 12.801 -3.284 -30.577 1.00 57.03 87 ILE A C 1
ATOM 708 O O . ILE A 1 87 ? 13.816 -3.887 -30.932 1.00 57.03 87 ILE A O 1
ATOM 712 N N . PHE A 1 88 ? 12.358 -2.198 -31.209 1.00 56.44 88 PHE A N 1
ATOM 713 C CA . PHE A 1 88 ? 13.056 -1.509 -32.278 1.00 56.44 88 PHE A CA 1
ATOM 714 C C . PHE A 1 88 ? 13.727 -0.261 -31.700 1.00 56.44 88 PHE A C 1
ATOM 716 O O . PHE A 1 88 ? 13.044 0.680 -31.307 1.00 56.44 88 PHE A O 1
ATOM 723 N N . GLY A 1 89 ? 15.061 -0.233 -31.644 1.00 58.34 89 GLY A N 1
ATOM 724 C CA . GLY A 1 89 ? 15.764 1.018 -31.345 1.00 58.34 89 GLY A CA 1
ATOM 725 C C . GLY A 1 89 ? 15.475 2.069 -32.424 1.00 58.34 89 GLY A C 1
ATOM 726 O O . GLY A 1 89 ? 15.146 1.702 -33.551 1.00 58.34 89 GLY A O 1
ATOM 727 N N . ASP A 1 90 ? 15.686 3.357 -32.129 1.00 58.22 90 ASP A N 1
ATOM 728 C CA . ASP A 1 90 ? 15.461 4.501 -33.048 1.00 58.22 90 ASP A CA 1
ATOM 729 C C . ASP A 1 90 ? 16.127 4.371 -34.437 1.00 58.22 90 ASP A C 1
ATOM 731 O O . ASP A 1 90 ? 15.844 5.133 -35.356 1.00 58.22 90 ASP A O 1
ATOM 735 N N . ARG A 1 91 ? 17.028 3.397 -34.607 1.00 61.38 91 ARG A N 1
ATOM 736 C CA . ARG A 1 91 ? 17.728 3.079 -35.857 1.00 61.38 91 ARG A CA 1
ATOM 737 C C . ARG A 1 91 ? 17.207 1.827 -36.583 1.00 61.38 91 ARG A C 1
ATOM 739 O O . ARG A 1 91 ? 17.855 1.374 -37.517 1.00 61.38 91 ARG A O 1
ATOM 746 N N . GLY A 1 92 ? 16.092 1.230 -36.153 1.00 58.56 92 GLY A N 1
ATOM 747 C CA . GLY A 1 92 ? 15.520 0.017 -36.760 1.00 58.56 92 GLY A CA 1
ATOM 748 C C . GLY A 1 92 ? 16.351 -1.258 -36.556 1.00 58.56 92 GLY A C 1
ATOM 749 O O . GLY A 1 92 ? 16.080 -2.282 -37.178 1.00 58.56 92 GLY A O 1
ATOM 750 N N . VAL A 1 93 ? 17.368 -1.218 -35.690 1.00 58.75 93 VAL A N 1
ATOM 751 C CA . VAL A 1 93 ? 18.231 -2.370 -35.405 1.00 58.75 93 VAL A CA 1
ATOM 752 C C . VAL A 1 93 ? 17.618 -3.182 -34.267 1.00 58.75 93 VAL A C 1
ATOM 754 O O . VAL A 1 93 ? 17.425 -2.666 -33.165 1.00 58.75 93 VAL A O 1
ATOM 757 N N . ILE A 1 94 ? 17.324 -4.457 -34.534 1.00 57.31 94 ILE A N 1
ATOM 758 C CA . ILE A 1 94 ? 16.887 -5.419 -33.516 1.00 57.31 94 ILE A CA 1
ATOM 759 C C . ILE A 1 94 ? 18.067 -5.666 -32.574 1.00 57.31 94 ILE A C 1
ATOM 761 O O . ILE A 1 94 ? 19.137 -6.104 -33.004 1.00 57.31 94 ILE A O 1
ATOM 765 N N 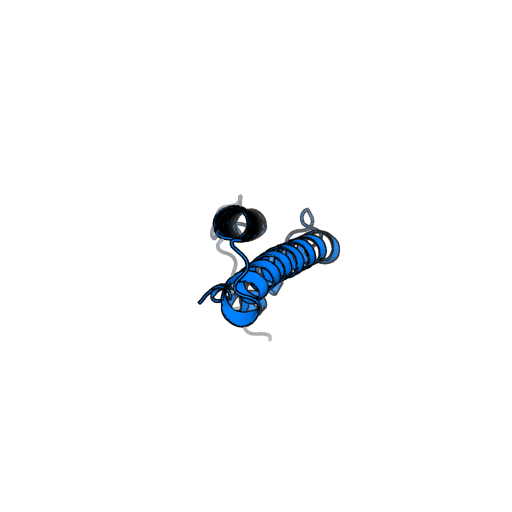. ARG A 1 95 ? 17.889 -5.378 -31.282 1.00 53.50 95 ARG A N 1
ATOM 766 C CA . ARG A 1 95 ? 18.912 -5.651 -30.267 1.00 53.50 95 ARG A CA 1
ATOM 767 C C . ARG A 1 95 ? 19.131 -7.165 -30.191 1.00 53.50 95 ARG A C 1
ATOM 769 O O . ARG A 1 95 ? 18.207 -7.906 -29.868 1.00 53.50 95 ARG A O 1
ATOM 776 N N . GLN A 1 96 ? 20.342 -7.638 -30.493 1.00 59.25 96 GLN A N 1
ATOM 777 C CA . GLN A 1 96 ? 20.675 -9.054 -30.332 1.00 59.25 96 GLN A CA 1
ATOM 778 C C . GLN A 1 96 ? 20.757 -9.400 -28.842 1.00 59.25 96 GLN A C 1
ATOM 780 O O . GLN A 1 96 ? 21.695 -9.019 -28.148 1.00 59.25 96 GLN A O 1
ATOM 785 N N . ILE A 1 97 ? 19.737 -10.109 -28.357 1.00 60.59 97 ILE A N 1
ATOM 786 C CA . ILE A 1 97 ? 19.610 -10.569 -26.963 1.00 60.59 97 ILE A CA 1
ATOM 787 C C . ILE A 1 97 ? 20.482 -11.816 -26.720 1.00 60.59 97 ILE A C 1
ATOM 789 O O . ILE A 1 97 ? 20.901 -12.089 -25.600 1.00 60.59 97 ILE A O 1
ATOM 793 N N . TRP A 1 98 ? 20.794 -12.548 -27.791 1.00 56.00 98 TRP A N 1
ATOM 794 C CA . TRP A 1 98 ? 21.626 -13.746 -27.787 1.00 56.00 98 TRP A CA 1
ATOM 795 C C . TRP A 1 98 ? 22.908 -13.494 -28.579 1.00 56.00 98 TRP A C 1
ATOM 797 O O . TRP A 1 98 ? 22.934 -13.711 -29.789 1.00 56.00 98 TRP A O 1
ATOM 807 N N . SER A 1 99 ? 23.980 -13.062 -27.912 1.00 56.75 99 SER A N 1
ATOM 808 C CA . SER A 1 99 ? 25.327 -13.330 -28.420 1.00 56.75 99 SER A CA 1
ATOM 809 C C . SER A 1 99 ? 25.932 -14.476 -27.602 1.00 56.75 99 SER A C 1
ATOM 811 O O . SER A 1 99 ? 25.936 -14.414 -26.367 1.00 56.75 99 SER A O 1
ATOM 813 N N . PRO A 1 100 ? 26.422 -15.553 -28.241 1.00 56.06 100 PRO A N 1
ATOM 814 C CA . PRO A 1 100 ? 27.280 -16.507 -27.559 1.00 56.06 100 PRO A CA 1
ATOM 815 C C . PRO A 1 100 ? 28.500 -15.736 -27.053 1.00 56.06 100 PRO A C 1
ATOM 817 O O . PRO A 1 100 ? 29.162 -15.047 -27.829 1.00 56.06 100 PRO A O 1
ATOM 820 N N . ARG A 1 101 ? 28.772 -15.796 -25.747 1.00 50.69 101 ARG A N 1
ATOM 821 C CA . ARG A 1 101 ? 30.052 -15.320 -25.217 1.00 50.69 101 ARG A CA 1
ATOM 822 C C . ARG A 1 101 ? 31.136 -16.235 -25.795 1.00 50.69 101 ARG A C 1
ATOM 824 O O . ARG A 1 101 ? 31.182 -17.401 -25.411 1.00 50.69 101 ARG A O 1
ATOM 831 N N . SER A 1 102 ? 31.910 -15.727 -26.754 1.00 60.00 102 SER A N 1
ATOM 832 C CA . SER A 1 102 ? 33.159 -16.340 -27.225 1.00 60.00 102 SER A CA 1
ATOM 833 C C . SER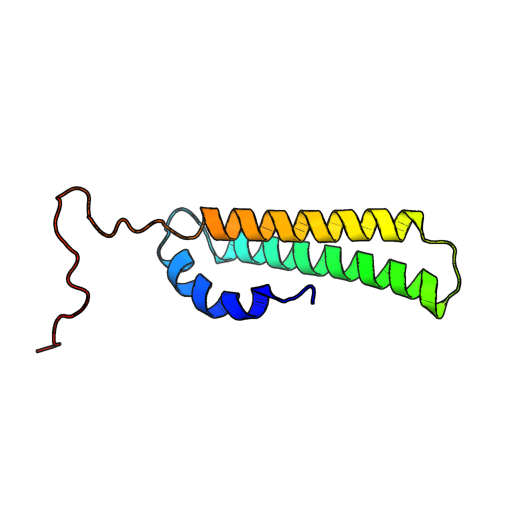 A 1 102 ? 34.285 -16.055 -26.247 1.00 60.00 102 SER A C 1
ATOM 835 O O . SER A 1 102 ? 34.385 -14.865 -25.862 1.00 60.00 102 SER A O 1
#

Sequence (102 aa):
YFMWYIVFLPLLIPNLASNPRMSLKSQGRNMLIGWVVSQGLWLSQAYNLEFLGMNTYWNLFIASALMYASNVWILVELITGATYEPIFGDRGVIRQIWSPRS

Radius of gyration: 19.79 Å; chains: 1; bounding box: 52×26×57 Å

Foldseek 3Di:
DLCVCVVCVVVLVVQLVPDPVDPCVPVVVVLVVQLVVLVVQLVVLVCCCPPVVDPSVVSNVVSVVSNVVSSVVSVVCSVVSRDPPPCQDPVRDRPPPDDDPD

InterPro domains:
  IPR007704 GPI mannosyltransferase 1 [PF05007] (1-79)
  IPR007704 GPI mannosyltransferase 1 [PTHR12886] (1-82)

Secondary structure (DSSP, 8-state):
-TTTTGGGHHHHHHHHHT-TTS-HHHHHHHHHHHHHHHHHHHHHHHHHHHTS----HHHHHHHHHHHHHHHHHHHHHHHHHS----SB-TTSPBP-S-----